Protein AF-A0A0S3SIS5-F1 (afdb_monomer_lite)

Secondary structure (DSSP, 8-state):
--PPTT---STT-BTTTEEEETTTEEEEEEE-HHHHTTT-HHHHHHHHHHTT--HHHHHHHHHHHHHTT-TT--EEE-

Radius of gyration: 12.46 Å; chains: 1; bounding box: 35×25×28 Å

Structure (mmCIF, N/CA/C/O backbone):
data_AF-A0A0S3SIS5-F1
#
_entry.id   AF-A0A0S3SIS5-F1
#
loop_
_atom_site.group_PDB
_atom_site.id
_atom_site.type_symbol
_atom_site.label_atom_id
_atom_site.label_alt_id
_atom_site.label_comp_id
_atom_site.label_asym_id
_atom_site.label_entity_id
_atom_site.label_seq_id
_atom_site.pdbx_PDB_ins_code
_atom_site.Cartn_x
_atom_site.Cartn_y
_atom_site.Cartn_z
_atom_site.occupancy
_atom_site.B_iso_or_equiv
_atom_site.auth_seq_id
_atom_site.auth_comp_id
_atom_site.auth_asym_id
_atom_site.auth_atom_id
_atom_site.pdbx_PDB_model_num
ATOM 1 N N . MET A 1 1 ? 19.509 0.874 -10.717 1.00 61.97 1 MET A N 1
ATOM 2 C CA . MET A 1 1 ? 18.544 1.969 -10.508 1.00 61.97 1 MET A CA 1
ATOM 3 C C . MET A 1 1 ? 19.297 3.268 -10.728 1.00 61.97 1 MET A C 1
ATOM 5 O O . MET A 1 1 ? 20.218 3.537 -9.968 1.00 61.97 1 MET A O 1
ATOM 9 N N . TYR A 1 2 ? 18.996 3.999 -11.797 1.00 71.88 2 TYR A N 1
ATOM 10 C CA . TYR A 1 2 ? 19.507 5.355 -11.991 1.00 71.88 2 TYR A CA 1
ATOM 11 C C . TYR A 1 2 ? 18.331 6.293 -11.759 1.00 71.88 2 TYR A C 1
ATOM 13 O O . TYR A 1 2 ? 17.321 6.174 -12.445 1.00 71.88 2 TYR A O 1
ATOM 21 N N . PHE A 1 3 ? 18.448 7.168 -10.768 1.00 77.31 3 PHE A N 1
ATOM 22 C CA . PHE A 1 3 ? 17.491 8.248 -10.573 1.00 77.31 3 PHE A CA 1
ATOM 23 C C . PHE A 1 3 ? 17.945 9.427 -11.427 1.00 77.31 3 PHE A C 1
ATOM 25 O O . PHE A 1 3 ? 19.133 9.754 -11.437 1.00 77.31 3 PHE A O 1
ATOM 32 N N . PHE A 1 4 ? 17.019 10.041 -12.159 1.00 85.25 4 PHE A N 1
ATOM 33 C CA . PHE A 1 4 ? 17.303 11.312 -12.815 1.00 85.25 4 PHE A CA 1
ATOM 34 C C . PHE A 1 4 ? 17.256 12.429 -11.776 1.00 85.25 4 PHE A C 1
ATOM 36 O O . PHE A 1 4 ? 16.475 12.346 -10.820 1.00 85.25 4 PHE A O 1
ATOM 43 N N . ASP A 1 5 ? 18.057 13.477 -11.972 1.00 89.12 5 ASP A N 1
ATOM 44 C CA . ASP A 1 5 ? 17.990 14.668 -11.128 1.00 89.12 5 ASP A CA 1
ATOM 45 C C . ASP A 1 5 ? 16.537 15.154 -11.014 1.00 89.12 5 ASP A C 1
ATOM 47 O O . ASP A 1 5 ? 15.803 15.208 -12.002 1.00 89.12 5 ASP A O 1
ATOM 51 N N . TYR A 1 6 ? 16.127 15.471 -9.783 1.00 84.50 6 TYR A N 1
ATOM 52 C CA . TYR A 1 6 ? 14.770 15.902 -9.413 1.00 84.50 6 TYR A CA 1
ATOM 53 C C . TYR A 1 6 ? 13.648 14.851 -9.542 1.00 84.50 6 TYR A C 1
ATOM 55 O O . TYR A 1 6 ? 12.477 15.207 -9.407 1.00 84.50 6 TYR A O 1
ATOM 63 N N . SER A 1 7 ? 13.959 13.565 -9.746 1.00 86.94 7 SER A N 1
ATOM 64 C CA . SER A 1 7 ? 12.933 12.508 -9.730 1.00 86.94 7 SER A CA 1
ATOM 65 C C . SER A 1 7 ? 12.328 12.347 -8.334 1.00 86.94 7 SER A C 1
ATOM 67 O O . SER A 1 7 ? 13.048 12.147 -7.355 1.00 86.94 7 SER A O 1
ATOM 69 N N . VAL A 1 8 ? 10.998 12.385 -8.252 1.00 91.81 8 VAL A N 1
ATOM 70 C CA . VAL A 1 8 ? 10.234 12.085 -7.036 1.00 91.81 8 VAL A CA 1
ATOM 71 C C . VAL A 1 8 ? 9.440 10.809 -7.276 1.00 91.81 8 VAL A C 1
ATOM 73 O O . VAL A 1 8 ? 8.644 10.753 -8.210 1.00 91.81 8 VAL A O 1
ATOM 76 N N . VAL A 1 9 ? 9.670 9.800 -6.434 1.00 93.38 9 VAL A N 1
ATOM 77 C CA . VAL A 1 9 ? 8.942 8.523 -6.459 1.00 93.38 9 VAL A CA 1
ATOM 78 C C . VAL A 1 9 ? 7.767 8.528 -5.472 1.00 93.38 9 VAL A C 1
ATOM 80 O O . VAL A 1 9 ? 7.414 9.571 -4.930 1.00 93.38 9 VAL A O 1
ATOM 83 N N . ASP A 1 10 ? 7.133 7.384 -5.234 1.00 96.25 10 ASP A N 1
ATOM 84 C CA . ASP A 1 10 ? 5.988 7.232 -4.329 1.00 96.25 10 ASP A CA 1
ATOM 85 C C . ASP A 1 10 ? 6.226 7.677 -2.876 1.00 96.25 10 ASP A C 1
ATOM 87 O O . ASP A 1 10 ? 5.268 8.043 -2.198 1.00 96.25 10 ASP A O 1
ATOM 91 N N . GLY A 1 11 ? 7.475 7.658 -2.400 1.00 96.06 11 GLY A N 1
ATOM 92 C CA . GLY A 1 11 ? 7.873 7.941 -1.016 1.00 96.06 11 GLY A CA 1
ATOM 93 C C . GLY A 1 11 ? 7.148 9.117 -0.334 1.00 96.06 11 GLY A C 1
ATOM 94 O O . GLY A 1 11 ? 6.537 8.905 0.710 1.00 96.06 11 GLY A O 1
ATOM 95 N N . PRO A 1 12 ? 7.176 10.348 -0.874 1.00 96.25 12 PRO A N 1
ATOM 96 C CA . PRO A 1 12 ? 6.461 11.493 -0.300 1.00 96.25 12 PRO A CA 1
ATOM 97 C C . PRO A 1 12 ? 4.993 11.630 -0.749 1.00 96.25 12 PRO A C 1
ATOM 99 O O . PRO A 1 12 ? 4.336 12.605 -0.384 1.00 96.25 12 PRO A O 1
ATOM 102 N N . ILE A 1 13 ? 4.460 10.707 -1.555 1.00 97.56 13 ILE A N 1
ATOM 103 C CA . ILE A 1 13 ? 3.098 10.794 -2.089 1.00 97.56 13 ILE A CA 1
ATOM 104 C C . ILE A 1 13 ? 2.122 10.133 -1.110 1.00 97.56 13 ILE A C 1
ATOM 106 O O . ILE A 1 13 ? 2.062 8.907 -0.991 1.00 97.56 13 ILE A O 1
ATOM 110 N N . ALA A 1 14 ? 1.308 10.953 -0.440 1.00 98.12 14 ALA A N 1
ATOM 111 C CA . ALA A 1 14 ? 0.241 10.479 0.437 1.00 98.12 14 ALA A CA 1
ATOM 112 C C . ALA A 1 14 ? -0.728 9.559 -0.320 1.00 98.12 14 ALA A C 1
ATOM 114 O O . ALA A 1 14 ? -1.163 9.867 -1.429 1.00 98.12 14 ALA A O 1
ATOM 115 N N . GLY A 1 15 ? -1.065 8.419 0.278 1.00 97.81 15 GLY A N 1
ATOM 116 C CA . GLY A 1 15 ? -1.878 7.397 -0.377 1.00 97.81 15 GLY A CA 1
ATOM 117 C C . GLY A 1 15 ? -1.069 6.414 -1.218 1.00 97.81 15 GLY A C 1
ATOM 118 O O . GLY A 1 15 ? -1.562 5.321 -1.478 1.00 97.81 15 GLY A O 1
ATOM 119 N N . SER A 1 16 ? 0.168 6.744 -1.599 1.00 98.06 16 SER A N 1
ATOM 120 C CA . SER A 1 16 ? 1.045 5.799 -2.283 1.00 98.06 16 SER A CA 1
ATOM 121 C C . SER A 1 16 ? 1.900 5.009 -1.308 1.00 98.06 16 SER A C 1
ATOM 123 O O . SER A 1 16 ? 1.57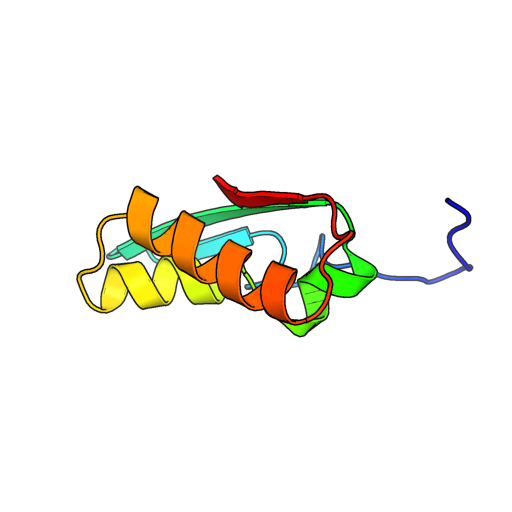5 3.858 -1.035 1.00 98.06 16 SER A O 1
ATOM 125 N N . SER A 1 17 ? 2.953 5.620 -0.764 1.00 97.81 17 SER A N 1
ATOM 126 C CA . SER A 1 17 ? 3.874 4.965 0.170 1.00 97.81 17 SER A CA 1
ATOM 127 C C . SER A 1 17 ? 3.262 4.783 1.554 1.00 97.81 17 SER A C 1
ATOM 129 O O . SER A 1 17 ? 3.534 3.801 2.226 1.00 97.81 17 SER A O 1
ATOM 131 N N . ALA A 1 18 ? 2.418 5.710 2.001 1.00 98.44 18 ALA A N 1
ATOM 132 C CA . ALA A 1 18 ? 1.800 5.656 3.315 1.00 98.44 18 ALA A CA 1
ATOM 133 C C . ALA A 1 18 ? 0.442 6.352 3.313 1.00 98.44 18 ALA A C 1
ATOM 135 O O . ALA A 1 18 ? 0.228 7.361 2.632 1.00 98.44 18 ALA A O 1
ATOM 136 N N . TYR A 1 19 ? -0.484 5.812 4.097 1.00 98.69 19 TYR A N 1
ATOM 137 C CA . TYR A 1 19 ? -1.772 6.438 4.360 1.00 98.69 19 TYR A CA 1
ATOM 138 C C . TYR A 1 19 ? -2.302 5.975 5.710 1.00 98.69 19 TYR A C 1
ATOM 140 O O . TYR A 1 19 ? -2.185 4.798 6.038 1.00 98.69 19 TYR A O 1
ATOM 148 N N . ALA A 1 20 ? -2.871 6.889 6.490 1.00 98.50 20 ALA A N 1
ATOM 149 C CA . ALA A 1 20 ? -3.421 6.593 7.805 1.00 98.50 20 ALA A CA 1
ATOM 150 C C . ALA A 1 20 ? -4.703 7.392 8.025 1.00 98.50 20 ALA A C 1
ATOM 152 O O . ALA A 1 20 ? -4.760 8.588 7.736 1.00 98.50 20 ALA A O 1
ATOM 153 N N . VAL A 1 21 ? -5.725 6.719 8.543 1.00 98.44 21 VAL A N 1
ATOM 154 C CA . VAL A 1 21 ? -7.004 7.307 8.935 1.00 98.44 21 VAL A CA 1
ATOM 155 C C . VAL A 1 21 ? -7.378 6.718 10.290 1.00 98.44 21 VAL A C 1
ATOM 157 O O . VAL A 1 21 ? -7.505 5.503 10.408 1.00 98.44 21 VAL A O 1
ATOM 160 N N . GLU A 1 22 ? -7.566 7.579 11.290 1.00 97.75 22 GLU A N 1
ATOM 161 C CA . GLU A 1 22 ? -7.769 7.215 12.703 1.00 97.75 22 GLU A CA 1
ATOM 162 C C . GLU A 1 22 ? -8.836 6.128 12.912 1.00 97.75 22 GLU A C 1
ATOM 164 O O . GLU A 1 22 ? -8.549 5.089 13.497 1.00 97.75 22 GLU A O 1
ATOM 169 N N . GLU A 1 23 ? -10.023 6.308 12.333 1.00 97.62 23 GLU A N 1
ATOM 170 C CA . GLU A 1 23 ? -11.172 5.402 12.504 1.00 97.62 23 GLU A CA 1
ATOM 171 C C . GLU A 1 23 ? -11.152 4.162 11.588 1.00 97.62 23 GLU A C 1
ATOM 173 O O . GLU A 1 23 ? -12.132 3.421 11.520 1.00 97.62 23 GLU A O 1
ATOM 178 N N . VAL A 1 24 ? -10.080 3.953 10.815 1.00 98.38 24 VAL A N 1
ATOM 179 C CA . VAL A 1 24 ? -10.010 2.871 9.81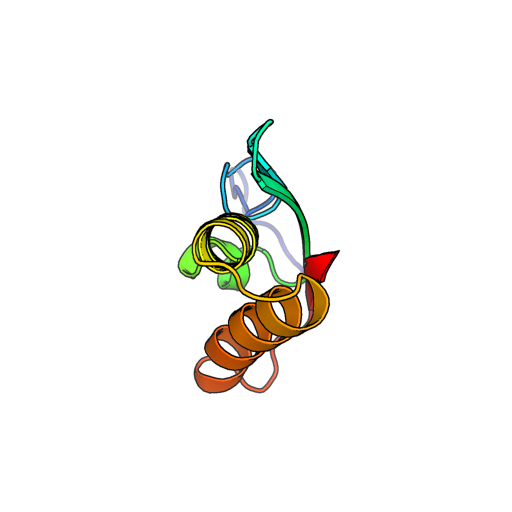7 1.00 98.38 24 VAL A CA 1
ATOM 180 C C . VAL A 1 24 ? -8.753 2.027 9.986 1.00 98.38 24 VAL A C 1
ATOM 182 O O . VAL A 1 24 ? -8.837 0.804 10.074 1.00 98.38 24 VAL A O 1
ATOM 185 N N . GLY A 1 25 ? -7.584 2.664 10.001 1.00 98.19 25 GLY A N 1
ATOM 186 C CA . GLY A 1 25 ? -6.287 1.999 10.014 1.00 98.19 25 GLY A CA 1
ATOM 187 C C . GLY A 1 25 ? -5.243 2.727 9.172 1.00 98.19 25 GLY A C 1
ATOM 188 O O . GLY A 1 25 ? -5.438 3.862 8.729 1.00 98.19 25 GLY A O 1
ATOM 189 N N . ALA A 1 26 ? -4.113 2.061 8.951 1.00 98.56 26 ALA A N 1
ATOM 190 C CA . ALA A 1 26 ? -2.997 2.592 8.184 1.00 98.56 26 ALA A CA 1
ATOM 191 C C . ALA A 1 26 ? -2.391 1.521 7.277 1.00 98.56 26 ALA A C 1
ATOM 193 O O . ALA A 1 26 ? -2.548 0.329 7.529 1.00 98.56 26 ALA A O 1
ATOM 194 N N . CYS A 1 27 ? -1.695 1.972 6.240 1.00 98.62 27 CYS A N 1
ATOM 195 C CA . CYS A 1 27 ? -0.931 1.133 5.333 1.00 98.62 27 CYS A CA 1
ATOM 196 C C . CYS A 1 27 ? 0.403 1.819 5.016 1.00 98.62 27 CYS A C 1
ATOM 198 O O . CYS A 1 27 ? 0.459 3.049 4.896 1.00 98.62 27 CYS A O 1
ATOM 200 N N . CYS A 1 28 ? 1.455 1.023 4.852 1.00 98.25 28 CYS A N 1
ATOM 201 C CA . CYS A 1 28 ? 2.766 1.429 4.355 1.00 98.25 28 CYS A CA 1
ATOM 202 C C . CYS A 1 28 ? 3.172 0.551 3.162 1.00 98.25 28 CYS A C 1
ATOM 204 O O . CYS A 1 28 ? 2.873 -0.638 3.137 1.00 98.25 28 CYS A O 1
ATOM 206 N N . ALA A 1 29 ? 3.852 1.118 2.173 1.00 97.69 29 ALA A N 1
ATOM 207 C CA . ALA A 1 29 ? 4.233 0.481 0.923 1.00 97.69 29 ALA A CA 1
ATOM 208 C C . ALA A 1 29 ? 5.727 0.676 0.654 1.00 97.69 29 ALA A C 1
ATOM 210 O O . ALA A 1 29 ? 6.297 1.725 0.953 1.00 97.69 29 ALA A O 1
ATOM 211 N N . ILE A 1 30 ? 6.350 -0.332 0.049 1.00 96.88 30 ILE A N 1
ATOM 212 C CA . ILE A 1 30 ? 7.730 -0.273 -0.436 1.00 96.88 30 ILE A CA 1
ATOM 213 C C . ILE A 1 30 ? 7.849 -1.057 -1.741 1.00 96.88 30 ILE A C 1
ATOM 215 O O . ILE A 1 30 ? 7.228 -2.110 -1.886 1.00 96.88 30 ILE A O 1
ATOM 219 N N . GLY A 1 31 ? 8.667 -0.591 -2.683 1.00 94.94 31 GLY A N 1
ATOM 220 C CA . GLY A 1 31 ? 8.892 -1.301 -3.940 1.00 94.94 31 GLY A CA 1
ATOM 221 C C . GLY A 1 31 ? 9.320 -0.385 -5.075 1.00 94.94 31 GLY A C 1
ATOM 222 O O . GLY A 1 31 ? 10.004 0.616 -4.859 1.00 94.94 31 GLY A O 1
ATOM 223 N N . ASP A 1 32 ? 8.916 -0.750 -6.290 1.00 95.50 32 ASP A N 1
ATOM 224 C CA . ASP A 1 32 ? 9.074 0.078 -7.485 1.00 95.50 32 ASP A CA 1
ATOM 225 C C . ASP A 1 32 ? 8.150 1.305 -7.414 1.00 95.50 32 ASP A C 1
ATOM 227 O O . ASP A 1 32 ? 7.003 1.290 -7.874 1.00 95.50 32 ASP A O 1
ATOM 231 N N . GLY A 1 33 ? 8.662 2.372 -6.801 1.00 94.50 33 GLY A N 1
ATOM 232 C CA . GLY A 1 33 ? 7.920 3.601 -6.547 1.00 94.50 33 GLY A CA 1
ATOM 233 C C . GLY A 1 33 ? 7.400 4.302 -7.805 1.00 94.50 33 GLY A C 1
ATOM 234 O O . GLY A 1 33 ? 6.349 4.942 -7.744 1.00 94.50 33 GLY A O 1
ATOM 235 N N . ASP A 1 34 ? 8.068 4.132 -8.952 1.00 94.69 34 ASP A N 1
ATOM 236 C CA . ASP A 1 34 ? 7.627 4.664 -10.248 1.00 94.69 34 ASP A CA 1
ATOM 237 C C . ASP A 1 34 ? 6.345 3.986 -10.742 1.00 94.69 34 ASP A C 1
ATOM 239 O O . ASP A 1 34 ? 5.528 4.601 -11.441 1.00 94.69 34 ASP A O 1
ATOM 243 N N . ILE A 1 35 ? 6.149 2.717 -10.379 1.00 95.81 35 ILE A N 1
ATOM 244 C CA . ILE A 1 35 ? 4.915 1.975 -10.634 1.00 95.81 35 ILE A CA 1
ATOM 245 C C . ILE A 1 35 ? 3.894 2.241 -9.525 1.00 95.81 35 ILE A C 1
ATOM 247 O O . ILE A 1 35 ? 2.744 2.556 -9.836 1.00 95.81 35 ILE A O 1
ATOM 251 N N . MET A 1 36 ? 4.285 2.153 -8.250 1.00 95.75 36 ME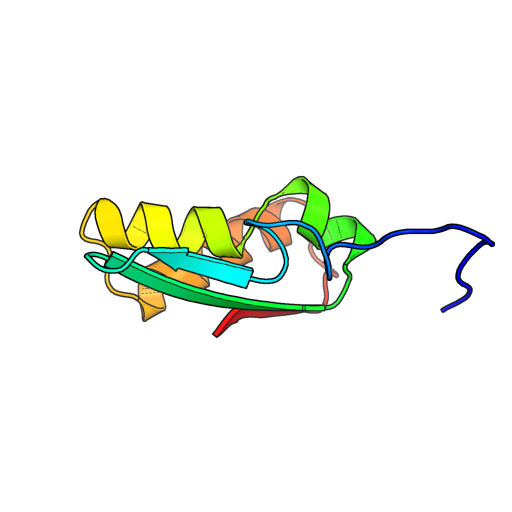T A N 1
ATOM 252 C CA . MET A 1 36 ? 3.365 2.236 -7.102 1.00 95.75 36 MET A CA 1
ATOM 253 C C . MET A 1 36 ? 2.586 3.550 -7.061 1.00 95.75 36 MET A C 1
ATOM 255 O O . MET A 1 36 ? 1.368 3.524 -6.861 1.00 95.75 36 MET A O 1
ATOM 259 N N . MET A 1 37 ? 3.241 4.679 -7.362 1.00 96.44 37 MET A N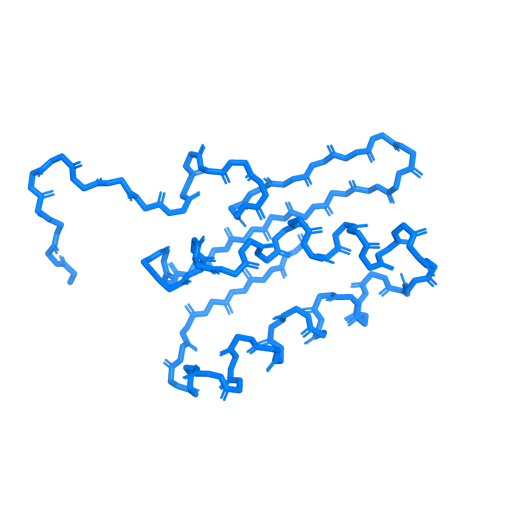 1
ATOM 260 C CA . MET A 1 37 ? 2.596 6.000 -7.385 1.00 96.44 37 MET A CA 1
ATOM 261 C C . MET A 1 37 ? 1.377 6.087 -8.310 1.00 96.44 37 MET A C 1
ATOM 263 O O . MET A 1 37 ? 0.502 6.923 -8.106 1.00 96.44 37 MET A O 1
ATOM 267 N N . ARG A 1 38 ? 1.290 5.215 -9.322 1.00 96.25 38 ARG A N 1
ATOM 268 C CA . ARG A 1 38 ? 0.203 5.209 -10.313 1.00 96.25 38 ARG A CA 1
ATOM 269 C C . ARG A 1 38 ? -1.079 4.567 -9.783 1.00 96.25 38 ARG A C 1
ATOM 271 O O . ARG A 1 38 ? -2.120 4.691 -10.423 1.00 96.25 38 ARG A O 1
ATOM 278 N N . PHE A 1 39 ? -1.000 3.854 -8.658 1.00 97.31 39 PHE A N 1
ATOM 279 C CA . PHE A 1 39 ? -2.092 3.038 -8.119 1.00 97.31 39 PHE A CA 1
ATOM 280 C C . PHE A 1 39 ? -2.514 3.418 -6.702 1.00 97.31 39 PHE A C 1
ATOM 282 O O . PHE A 1 39 ? -3.549 2.931 -6.257 1.00 97.31 39 PHE A O 1
ATOM 289 N N . LEU A 1 40 ? -1.738 4.261 -6.008 1.00 98.31 40 LEU A N 1
ATOM 290 C CA . LEU A 1 40 ? -1.988 4.662 -4.620 1.00 98.31 40 LEU A CA 1
ATOM 291 C C . LEU A 1 40 ? -2.326 3.456 -3.710 1.00 98.31 40 LEU A C 1
ATOM 293 O O . LEU A 1 40 ? -3.428 3.387 -3.152 1.00 98.31 40 LEU A O 1
ATOM 297 N N . PRO A 1 41 ? -1.422 2.461 -3.587 1.00 98.31 41 PRO A N 1
ATOM 298 C CA . PRO A 1 41 ? -1.736 1.203 -2.917 1.00 98.31 41 PRO A CA 1
ATOM 299 C C . PRO A 1 41 ? -2.159 1.392 -1.456 1.00 98.31 41 PRO A C 1
ATOM 301 O O . PRO A 1 41 ? -3.138 0.777 -1.040 1.00 98.31 41 PRO A O 1
ATOM 304 N N . CYS A 1 42 ? -1.508 2.275 -0.691 1.00 98.62 42 CYS A N 1
ATOM 305 C CA . CYS A 1 42 ? -1.877 2.516 0.707 1.00 98.62 42 CYS A CA 1
ATOM 306 C C . CYS A 1 42 ? -3.263 3.142 0.868 1.00 98.62 42 CYS A C 1
ATOM 308 O O . CYS A 1 42 ? -4.012 2.748 1.761 1.00 98.62 42 CYS A O 1
ATOM 310 N N . TYR A 1 43 ? -3.633 4.078 -0.008 1.00 98.69 43 TYR A N 1
ATOM 311 C CA . TYR A 1 43 ? -4.988 4.617 -0.044 1.00 98.69 43 TYR A CA 1
ATOM 312 C C . TYR A 1 43 ? -5.994 3.501 -0.332 1.00 98.69 43 TYR A C 1
ATOM 314 O O . TYR A 1 43 ? -6.973 3.357 0.395 1.00 98.69 43 TYR A O 1
ATOM 322 N N . GLN A 1 44 ? -5.728 2.666 -1.342 1.00 98.62 44 GLN A N 1
ATOM 323 C CA . GLN A 1 44 ? -6.630 1.579 -1.717 1.00 98.62 44 GLN A CA 1
ATOM 324 C C . GLN A 1 44 ? -6.803 0.545 -0.596 1.00 98.62 44 GLN A C 1
ATOM 326 O O . GLN A 1 44 ? -7.919 0.064 -0.394 1.00 98.62 44 GLN A O 1
ATOM 331 N N . VAL A 1 45 ? -5.736 0.200 0.135 1.00 98.81 45 VAL A N 1
ATOM 332 C CA . VAL A 1 45 ? -5.811 -0.713 1.289 1.00 98.81 45 VAL A CA 1
ATOM 333 C C . VAL A 1 45 ? -6.698 -0.122 2.377 1.00 98.81 45 VAL A C 1
ATOM 335 O O . VAL A 1 45 ? -7.679 -0.756 2.767 1.00 98.81 45 VAL A O 1
ATOM 338 N N . VAL A 1 46 ? -6.406 1.104 2.819 1.00 98.81 46 VAL A N 1
ATOM 339 C CA . VAL A 1 46 ? -7.171 1.765 3.886 1.00 98.81 46 VAL A CA 1
ATOM 340 C C . VAL A 1 46 ? -8.628 1.963 3.469 1.00 98.81 46 VAL A C 1
ATOM 342 O O . VAL A 1 46 ? -9.528 1.715 4.260 1.00 98.81 46 VAL A O 1
ATOM 345 N N . GLU A 1 47 ? -8.902 2.326 2.218 1.00 98.75 47 GLU A N 1
ATOM 346 C CA . GLU A 1 47 ? -10.281 2.490 1.753 1.00 98.75 47 GLU A CA 1
ATOM 347 C C . GLU A 1 47 ? -11.022 1.151 1.642 1.00 98.75 47 GLU A C 1
ATOM 349 O O . GLU A 1 47 ? -12.199 1.058 1.976 1.00 98.75 47 GLU A O 1
ATOM 354 N N . SER A 1 48 ? -10.335 0.072 1.267 1.00 98.69 48 SER A N 1
ATOM 355 C CA . SER A 1 48 ? -10.939 -1.266 1.284 1.00 98.69 48 SER A CA 1
ATOM 356 C C . SER A 1 48 ? -11.264 -1.707 2.716 1.00 98.69 48 SER A C 1
ATOM 358 O O . SER A 1 48 ? -12.333 -2.271 2.953 1.00 98.69 48 SER A O 1
ATOM 360 N N . MET A 1 49 ? -10.394 -1.391 3.681 1.00 98.69 49 MET A N 1
ATOM 361 C CA . MET A 1 49 ? -10.670 -1.593 5.108 1.00 98.69 49 MET A CA 1
ATOM 362 C C . MET A 1 49 ? -11.860 -0.749 5.581 1.00 98.69 49 MET A C 1
ATOM 364 O O . MET A 1 49 ? -12.719 -1.265 6.294 1.00 98.69 49 MET A O 1
ATOM 368 N N . ARG A 1 50 ? -11.982 0.509 5.125 1.00 98.62 50 ARG A N 1
ATOM 369 C CA . ARG A 1 50 ? -13.142 1.376 5.409 1.00 98.62 50 ARG A CA 1
ATOM 370 C C . ARG A 1 50 ? -14.453 0.744 4.936 1.00 98.62 50 ARG A C 1
ATOM 372 O O . ARG A 1 50 ? -15.474 0.873 5.603 1.00 98.62 50 ARG A O 1
ATOM 379 N N . LEU A 1 51 ? -14.419 0.034 3.809 1.00 98.56 51 LEU A N 1
ATOM 380 C CA . LEU A 1 51 ? -15.558 -0.707 3.258 1.00 98.56 51 LEU A CA 1
ATOM 381 C C . LEU A 1 51 ? -15.793 -2.074 3.933 1.00 98.56 51 LEU A C 1
ATOM 383 O O . LEU A 1 51 ? -16.637 -2.846 3.478 1.00 98.56 51 LEU A O 1
ATOM 387 N N . GLY A 1 52 ? -15.077 -2.376 5.019 1.00 98.31 52 GLY A N 1
ATOM 388 C CA . GLY A 1 52 ? -15.261 -3.580 5.829 1.00 98.31 52 GLY A CA 1
ATOM 389 C C . GLY A 1 52 ? -14.428 -4.784 5.388 1.00 98.31 52 GLY A C 1
ATOM 390 O O . GLY A 1 52 ? -14.677 -5.896 5.853 1.00 98.31 52 GLY A O 1
ATOM 391 N N . MET A 1 53 ? -13.451 -4.604 4.494 1.00 98.56 53 MET A N 1
ATOM 392 C CA . MET A 1 53 ? -12.542 -5.685 4.117 1.00 98.56 53 MET A CA 1
ATOM 393 C C . MET A 1 53 ? -11.526 -5.963 5.233 1.00 98.56 53 MET A C 1
ATOM 395 O O . MET A 1 53 ? -10.943 -5.042 5.800 1.00 98.56 53 MET A O 1
ATOM 399 N N . ASP A 1 54 ? -11.265 -7.244 5.507 1.00 98.38 54 ASP A N 1
ATOM 400 C CA . ASP A 1 54 ? -10.172 -7.655 6.395 1.00 98.38 54 ASP A CA 1
ATOM 401 C C . ASP A 1 54 ? -8.820 -7.090 5.898 1.00 98.38 54 ASP A C 1
ATOM 403 O O . ASP A 1 54 ? -8.553 -7.166 4.692 1.00 98.38 54 ASP A O 1
ATOM 407 N N . PRO A 1 55 ? -7.937 -6.573 6.778 1.00 98.25 55 PRO A N 1
ATOM 408 C CA . PRO A 1 55 ? -6.676 -5.944 6.373 1.00 98.25 55 PRO A CA 1
ATOM 409 C C . PRO A 1 55 ? -5.798 -6.815 5.466 1.00 98.25 55 PRO A C 1
ATOM 411 O O . PRO A 1 55 ? -5.222 -6.329 4.492 1.00 98.25 55 PRO A O 1
ATOM 414 N N . LYS A 1 56 ? -5.730 -8.129 5.719 1.00 98.19 56 LYS A N 1
ATOM 415 C CA . LYS A 1 56 ? -4.921 -9.049 4.908 1.00 98.19 56 LYS A CA 1
ATOM 416 C C . LYS A 1 56 ? -5.520 -9.242 3.518 1.00 98.19 56 LYS A C 1
ATOM 418 O O . LYS A 1 56 ? -4.776 -9.437 2.556 1.00 98.19 56 LYS A O 1
ATOM 423 N N . LEU A 1 57 ? -6.847 -9.224 3.403 1.00 98.50 57 LEU A N 1
ATOM 424 C CA . LEU A 1 57 ? -7.529 -9.259 2.111 1.00 98.50 57 LEU A CA 1
ATOM 425 C C . LEU A 1 57 ? -7.385 -7.928 1.368 1.00 98.50 57 LEU A C 1
ATOM 427 O O . LEU A 1 57 ? -7.090 -7.960 0.177 1.00 98.50 57 LEU A O 1
ATOM 431 N N . ALA A 1 58 ? -7.485 -6.793 2.063 1.00 98.69 58 ALA A N 1
ATOM 432 C CA . ALA A 1 58 ? -7.290 -5.461 1.490 1.00 98.69 58 ALA A CA 1
ATOM 433 C C . ALA A 1 58 ? -5.881 -5.294 0.903 1.00 98.69 58 ALA A C 1
ATOM 435 O O . ALA A 1 58 ? -5.733 -4.902 -0.256 1.00 98.69 58 ALA A O 1
ATOM 436 N N . ALA A 1 59 ? -4.852 -5.688 1.658 1.00 98.38 59 ALA A N 1
ATOM 437 C CA . ALA A 1 59 ? -3.466 -5.720 1.196 1.00 98.38 59 ALA A CA 1
ATOM 438 C C . ALA A 1 59 ? -3.294 -6.588 -0.062 1.00 98.38 59 ALA A C 1
ATOM 440 O O . ALA A 1 59 ? -2.705 -6.160 -1.057 1.00 98.38 59 ALA A O 1
ATOM 441 N N . LYS A 1 60 ? -3.848 -7.808 -0.049 1.00 98.12 60 LYS A N 1
ATOM 442 C CA . LYS A 1 60 ? -3.784 -8.722 -1.198 1.00 98.12 60 LYS A CA 1
ATOM 443 C C . LYS A 1 60 ? -4.514 -8.179 -2.424 1.00 98.12 60 LYS A C 1
ATOM 445 O O . LYS A 1 60 ? -3.985 -8.315 -3.524 1.00 98.12 60 LYS A O 1
ATOM 450 N N . ASP A 1 61 ? -5.695 -7.587 -2.255 1.00 98.31 61 ASP A N 1
ATOM 451 C CA . ASP A 1 61 ? -6.469 -7.008 -3.358 1.00 98.31 61 ASP A CA 1
ATOM 452 C C . ASP A 1 61 ? -5.715 -5.841 -4.010 1.00 98.31 61 ASP A C 1
ATOM 454 O O . ASP A 1 61 ? -5.575 -5.803 -5.234 1.00 98.31 61 ASP A O 1
ATOM 458 N N . ALA A 1 62 ? -5.144 -4.938 -3.205 1.00 98.00 62 ALA A N 1
ATOM 459 C CA . ALA A 1 62 ? -4.355 -3.814 -3.704 1.00 98.00 62 ALA A CA 1
ATOM 460 C C . ALA A 1 62 ? -3.141 -4.282 -4.532 1.00 98.00 62 ALA A C 1
ATOM 462 O O . ALA A 1 62 ? -2.947 -3.821 -5.660 1.00 98.00 62 ALA A O 1
ATOM 463 N N . ILE A 1 63 ? -2.372 -5.256 -4.028 1.00 97.56 63 ILE A N 1
ATOM 464 C CA . ILE A 1 63 ? -1.239 -5.836 -4.768 1.00 97.56 63 ILE A CA 1
ATOM 465 C C . ILE A 1 63 ? -1.709 -6.574 -6.028 1.00 97.56 63 ILE A C 1
ATOM 467 O O . ILE A 1 63 ? -1.107 -6.412 -7.089 1.00 97.56 63 ILE A O 1
ATOM 471 N N . ALA A 1 64 ? -2.803 -7.338 -5.963 1.00 97.12 64 ALA A N 1
ATOM 472 C CA . ALA A 1 64 ? -3.321 -8.077 -7.114 1.00 97.12 64 ALA A CA 1
ATOM 473 C C . ALA A 1 64 ? -3.712 -7.152 -8.280 1.00 97.12 64 ALA A C 1
ATOM 475 O O . ALA A 1 64 ? -3.473 -7.485 -9.444 1.00 97.12 64 ALA A O 1
ATOM 476 N N . ARG A 1 65 ? -4.270 -5.968 -7.991 1.00 96.56 65 ARG A N 1
ATOM 477 C CA . ARG A 1 65 ? -4.578 -4.950 -9.013 1.00 96.56 65 ARG A CA 1
ATOM 478 C C . ARG A 1 65 ? -3.323 -4.431 -9.708 1.00 96.56 65 ARG A C 1
ATOM 480 O O . ARG A 1 65 ? -3.353 -4.214 -10.921 1.00 96.56 65 ARG A O 1
ATOM 487 N N . LEU A 1 66 ? -2.243 -4.258 -8.951 1.00 96.50 66 LEU A N 1
ATOM 488 C CA . LEU A 1 66 ? -0.965 -3.771 -9.455 1.00 96.50 66 LEU A CA 1
ATOM 489 C C . LEU A 1 66 ? -0.276 -4.849 -10.309 1.00 96.50 66 LEU A C 1
ATOM 491 O O . LEU A 1 66 ? 0.021 -4.595 -11.476 1.00 96.50 66 LEU A O 1
ATOM 495 N N . VAL A 1 67 ? -0.170 -6.084 -9.804 1.00 96.25 67 VAL A N 1
ATOM 496 C CA . VAL A 1 67 ? 0.384 -7.248 -10.531 1.00 96.25 67 VAL A CA 1
ATOM 497 C C . VAL A 1 67 ? -0.390 -7.538 -11.821 1.00 96.25 67 VAL A C 1
ATOM 499 O O . VAL A 1 67 ? 0.198 -7.885 -12.841 1.00 96.25 67 VAL A O 1
ATOM 502 N N . LYS A 1 68 ? -1.712 -7.325 -11.840 1.00 97.56 68 LYS A N 1
ATOM 503 C CA . LYS A 1 68 ? -2.522 -7.469 -13.062 1.00 97.56 68 LYS A CA 1
ATOM 504 C C . LYS A 1 68 ? -2.087 -6.524 -14.192 1.00 97.56 68 LYS A C 1
ATOM 506 O O . LYS A 1 68 ? -2.352 -6.814 -15.358 1.00 97.56 68 LYS A O 1
ATOM 511 N N . LYS A 1 69 ? -1.488 -5.375 -13.870 1.00 97.69 69 LYS A N 1
ATOM 512 C CA . LYS A 1 69 ? -1.010 -4.381 -14.846 1.00 97.69 69 LYS A CA 1
ATOM 513 C C . LYS A 1 69 ? 0.496 -4.461 -15.076 1.00 97.69 69 LYS A C 1
ATOM 515 O O . LYS A 1 69 ? 0.931 -4.237 -16.200 1.00 97.69 69 LYS A O 1
ATOM 520 N N . PHE A 1 70 ? 1.251 -4.806 -14.040 1.00 97.44 70 PHE A N 1
ATOM 521 C CA . PHE A 1 70 ? 2.703 -4.927 -14.044 1.00 97.44 70 PHE A CA 1
ATOM 522 C C . PHE A 1 70 ? 3.089 -6.272 -13.404 1.00 97.44 70 PHE A C 1
ATOM 524 O O . PHE A 1 70 ? 3.352 -6.314 -12.205 1.00 97.44 70 PHE A O 1
ATOM 531 N N . PRO A 1 71 ? 3.077 -7.382 -14.168 1.00 96.00 71 PRO A N 1
ATOM 532 C CA . PRO A 1 71 ? 3.270 -8.730 -13.618 1.00 96.00 71 PRO A CA 1
ATOM 533 C C . PRO A 1 71 ? 4.631 -8.948 -12.954 1.00 96.00 71 PRO A C 1
ATOM 535 O O . PRO A 1 71 ? 4.719 -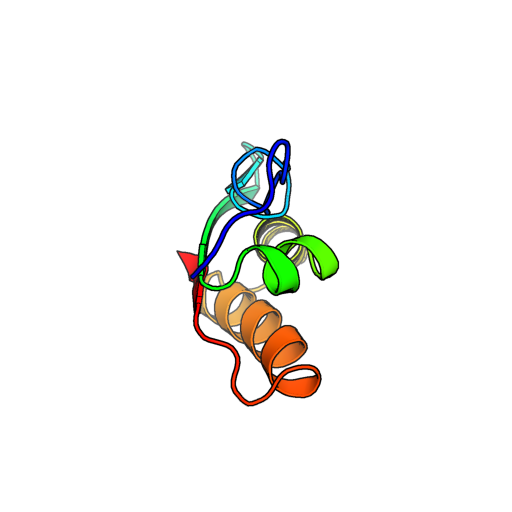9.690 -11.981 1.00 96.00 71 PRO A O 1
ATOM 538 N N . ASP A 1 72 ? 5.661 -8.264 -13.452 1.00 94.75 72 ASP A N 1
ATOM 539 C CA . ASP A 1 72 ? 7.038 -8.348 -12.952 1.00 94.75 72 ASP A CA 1
ATOM 540 C C . ASP A 1 72 ? 7.339 -7.310 -11.855 1.00 94.75 72 ASP A C 1
ATOM 542 O O . ASP A 1 72 ? 8.494 -7.087 -11.493 1.00 94.75 72 ASP A O 1
ATOM 546 N N . PHE A 1 73 ? 6.306 -6.636 -11.340 1.00 91.94 73 PHE A N 1
ATOM 547 C CA . PHE A 1 73 ? 6.449 -5.657 -10.271 1.00 91.94 73 PHE A CA 1
ATOM 548 C C . PHE A 1 73 ? 7.039 -6.282 -9.001 1.00 91.94 73 PHE A C 1
ATOM 550 O O . PHE A 1 73 ? 6.603 -7.341 -8.546 1.00 91.94 73 PHE A O 1
ATOM 557 N N . LEU A 1 74 ? 7.958 -5.549 -8.369 1.00 93.62 74 LEU A N 1
ATOM 558 C CA . LEU A 1 74 ? 8.464 -5.853 -7.038 1.00 93.62 74 LEU A CA 1
ATOM 559 C C . LEU A 1 74 ? 7.975 -4.809 -6.034 1.00 93.62 74 LEU A C 1
ATOM 561 O O . LEU A 1 74 ? 8.319 -3.631 -6.125 1.00 93.62 74 LEU A O 1
ATOM 565 N N . GLY A 1 75 ? 7.245 -5.268 -5.025 1.00 94.31 75 GLY A N 1
ATOM 566 C CA . GLY A 1 75 ? 6.893 -4.449 -3.877 1.00 94.31 75 GLY A CA 1
ATOM 567 C C . GLY A 1 75 ? 6.029 -5.184 -2.868 1.00 94.31 75 GLY A C 1
ATOM 568 O O . GLY A 1 75 ? 5.602 -6.319 -3.083 1.00 94.31 75 GLY A O 1
ATOM 569 N N . ALA A 1 76 ? 5.801 -4.521 -1.746 1.00 96.75 76 ALA A N 1
ATOM 570 C CA . ALA A 1 76 ? 5.048 -5.025 -0.616 1.00 96.75 76 ALA A CA 1
ATOM 571 C C . ALA A 1 76 ? 4.244 -3.895 0.031 1.00 96.75 76 ALA A C 1
ATOM 573 O O . ALA A 1 76 ? 4.586 -2.718 -0.090 1.00 96.75 76 ALA A O 1
ATOM 574 N N . VAL A 1 77 ? 3.191 -4.288 0.741 1.00 97.50 77 VAL A N 1
ATOM 575 C CA . VAL A 1 77 ? 2.408 -3.420 1.623 1.00 97.50 77 VAL A CA 1
ATOM 576 C C . VAL A 1 77 ? 2.303 -4.064 3.004 1.00 97.50 77 VAL A C 1
ATOM 578 O O . VAL A 1 77 ? 2.299 -5.296 3.104 1.00 97.50 77 VAL A O 1
ATOM 581 N N . VAL A 1 78 ? 2.229 -3.232 4.043 1.00 93.69 78 VAL A N 1
ATOM 582 C CA . VAL A 1 78 ? 2.030 -3.601 5.453 1.00 93.69 78 VAL A CA 1
ATOM 583 C C . VAL A 1 78 ? 0.903 -2.773 6.036 1.00 93.69 78 VAL A C 1
ATOM 585 O O . VAL A 1 78 ? 0.912 -1.545 5.793 1.00 93.69 78 VAL A O 1
#

pLDDT: mean 95.61, std 5.95, range [61.97, 98.81]

Foldseek 3Di:
DDDDPPDDFQVPPELQQKHADPVFGIKGKDFRRNLSNVQSLGNQLSVVSVVVDDSVVSQVVSVVVSCVVVVPTDMGMD

Organism: NCBI:txid157739

Se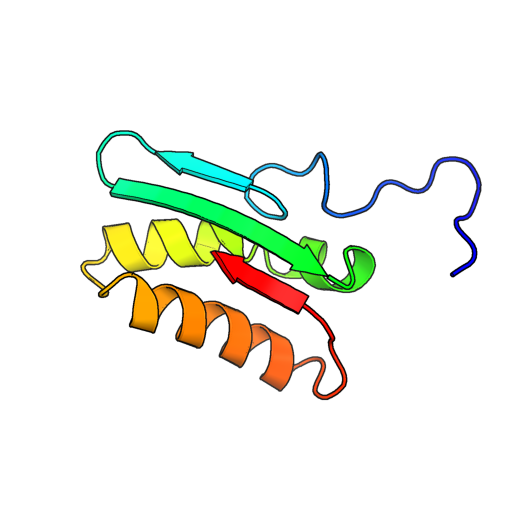quence (78 aa):
MYFFDYSVVDGPIAGSSAYAVEEVGACCAIGDGDIMMRFLPCYQVVESMRLGMDPKLAAKDAIARLVKKFPDFLGAVV

InterPro domains:
  IPR000246 Peptidase T2, asparaginase 2 [PF01112] (8-78)
  IPR000246 Peptidase T2, asparaginase 2 [PTHR10188] (9-77)
  IPR029055 Nucleophile aminohydrolases, N-terminal [SSF56235] (10-78)